Protein AF-A0A8T3TH05-F1 (afdb_monomer_lite)

Sequence (128 aa):
GAEAVIDDAIAEALDGPEAIYLSLDIDVIDPGMAPGTGTPEPGGMLTREILRAVRRIVGRVELAGMDIVEVSPPYDHAEVTAMAAHRAALECISALAVKKRAGQPVRFEGYAVRSAASHTADVAPVSS

Structure (mmCIF, N/CA/C/O backbone):
data_AF-A0A8T3TH05-F1
#
_entry.id   AF-A0A8T3TH05-F1
#
loop_
_atom_site.group_PDB
_atom_site.id
_atom_site.type_symbol
_at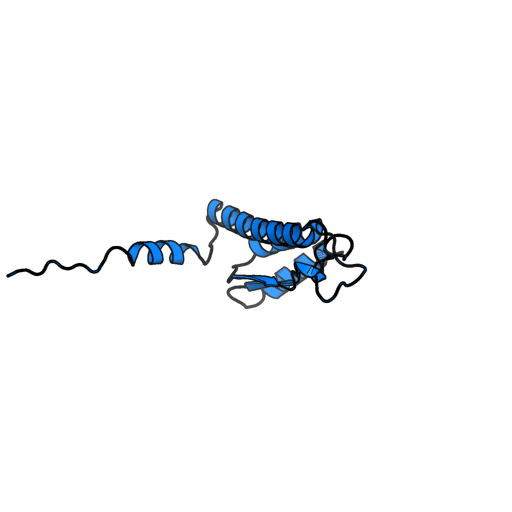om_site.label_atom_id
_atom_site.label_alt_id
_atom_site.label_comp_id
_atom_site.label_asym_id
_atom_site.label_entity_id
_atom_site.label_seq_id
_atom_site.pdbx_PDB_ins_code
_atom_site.Cartn_x
_atom_site.Cartn_y
_atom_site.Cartn_z
_atom_site.occupancy
_atom_site.B_iso_or_equiv
_atom_site.auth_seq_id
_atom_site.auth_comp_id
_atom_site.auth_asym_id
_atom_site.auth_atom_id
_atom_site.pdbx_PDB_model_num
ATOM 1 N N . GLY A 1 1 ? -13.171 -13.415 -7.210 1.00 78.25 1 GLY A N 1
ATOM 2 C CA . GLY A 1 1 ? -12.526 -12.239 -7.838 1.00 78.25 1 GLY A CA 1
ATOM 3 C C . GLY A 1 1 ? -11.955 -11.349 -6.751 1.00 78.25 1 GLY A C 1
ATOM 4 O O . GLY A 1 1 ? -12.384 -11.511 -5.616 1.00 78.25 1 GLY A O 1
ATOM 5 N N . ALA A 1 2 ? -11.029 -10.440 -7.070 1.00 79.19 2 ALA A N 1
ATOM 6 C CA . ALA A 1 2 ? -10.262 -9.676 -6.072 1.00 79.19 2 ALA A CA 1
ATOM 7 C C . ALA A 1 2 ? -11.126 -8.994 -4.991 1.00 79.19 2 ALA A C 1
ATOM 9 O O . ALA A 1 2 ? -10.801 -9.064 -3.816 1.00 79.19 2 ALA A O 1
ATOM 10 N N . GLU A 1 3 ? -12.274 -8.418 -5.361 1.00 83.62 3 GLU A N 1
ATOM 11 C CA . GLU A 1 3 ? -13.168 -7.742 -4.406 1.00 83.62 3 GLU A CA 1
ATOM 12 C C . GLU A 1 3 ? -13.740 -8.680 -3.326 1.00 83.62 3 GLU A C 1
ATOM 14 O O . GLU A 1 3 ? -13.879 -8.257 -2.185 1.00 83.62 3 GLU A O 1
ATOM 19 N N . ALA A 1 4 ? -14.041 -9.941 -3.664 1.00 88.31 4 ALA A N 1
ATOM 20 C CA . ALA A 1 4 ? -14.522 -10.924 -2.689 1.00 88.31 4 ALA A CA 1
ATOM 21 C C . ALA A 1 4 ? -13.402 -11.339 -1.726 1.00 88.31 4 ALA A C 1
ATOM 23 O O . ALA A 1 4 ? -13.615 -11.387 -0.525 1.00 88.31 4 ALA A O 1
ATOM 24 N N . VAL A 1 5 ? -12.187 -11.530 -2.251 1.00 88.25 5 VAL A N 1
ATOM 25 C CA . VAL A 1 5 ? -11.006 -11.855 -1.436 1.00 88.25 5 VAL A CA 1
ATOM 26 C C . VAL A 1 5 ? -10.680 -10.716 -0.468 1.00 88.25 5 VAL A C 1
ATOM 28 O O . VAL A 1 5 ? -10.341 -10.967 0.679 1.00 88.25 5 VAL A O 1
ATOM 31 N N . ILE A 1 6 ? -10.822 -9.459 -0.900 1.00 87.38 6 ILE A N 1
ATOM 32 C CA . ILE A 1 6 ? -10.653 -8.292 -0.022 1.00 87.38 6 ILE A CA 1
ATOM 33 C C . ILE A 1 6 ? -11.705 -8.292 1.094 1.00 87.38 6 ILE A C 1
ATOM 35 O O . ILE A 1 6 ? -11.384 -7.952 2.228 1.00 87.38 6 ILE A O 1
ATOM 39 N N . ASP A 1 7 ? -12.956 -8.644 0.791 1.00 89.56 7 ASP A N 1
ATOM 40 C CA . ASP A 1 7 ? -14.005 -8.737 1.809 1.00 89.56 7 ASP A CA 1
ATOM 41 C C . ASP A 1 7 ? -13.719 -9.846 2.828 1.00 89.56 7 ASP A C 1
ATOM 43 O O . ASP A 1 7 ? -13.833 -9.592 4.028 1.00 89.56 7 ASP A O 1
ATOM 47 N N . ASP A 1 8 ? -13.271 -11.013 2.366 1.00 91.56 8 ASP A N 1
ATOM 48 C CA . ASP A 1 8 ? -12.866 -12.125 3.231 1.00 91.56 8 ASP A CA 1
ATOM 49 C C . ASP A 1 8 ? -11.662 -11.736 4.106 1.00 91.56 8 ASP A C 1
ATOM 51 O O . ASP A 1 8 ? -11.700 -11.913 5.322 1.00 91.56 8 ASP A O 1
ATOM 55 N N . ALA A 1 9 ? -10.638 -11.105 3.522 1.00 86.56 9 ALA A N 1
ATOM 56 C CA . ALA A 1 9 ? -9.458 -10.635 4.248 1.00 86.56 9 ALA A CA 1
ATOM 57 C C . ALA A 1 9 ? -9.803 -9.574 5.306 1.00 86.56 9 ALA A C 1
ATOM 59 O O . ALA A 1 9 ? -9.216 -9.554 6.384 1.00 86.56 9 ALA A O 1
ATOM 60 N N . ILE A 1 10 ? -10.766 -8.689 5.026 1.00 87.50 10 ILE A N 1
ATOM 61 C CA . ILE A 1 10 ? -11.254 -7.720 6.017 1.00 87.50 10 ILE A CA 1
ATOM 62 C C . ILE A 1 10 ? -12.002 -8.435 7.142 1.00 87.50 10 ILE A C 1
ATOM 64 O O . ILE A 1 10 ? -11.831 -8.062 8.299 1.00 87.50 10 ILE A O 1
ATOM 68 N N . ALA A 1 11 ? -12.834 -9.429 6.824 1.00 90.50 11 ALA A N 1
ATOM 69 C CA . ALA A 1 11 ? -13.559 -10.191 7.834 1.00 90.50 11 ALA A CA 1
ATOM 70 C C . ALA A 1 11 ? -12.598 -10.941 8.766 1.00 90.50 11 ALA A C 1
ATOM 72 O O . ALA A 1 11 ? -12.758 -10.862 9.980 1.00 90.50 11 ALA A O 1
ATOM 73 N N . GLU A 1 12 ? -11.573 -11.587 8.206 1.00 88.69 12 GLU A N 1
ATOM 74 C CA . GLU A 1 12 ? -10.514 -12.254 8.967 1.00 88.69 12 GLU A CA 1
ATOM 75 C C . GLU A 1 12 ? -9.705 -11.257 9.803 1.00 88.69 12 GLU A C 1
ATOM 77 O O . GLU A 1 12 ? -9.503 -11.469 10.994 1.00 88.69 12 GLU A O 1
ATOM 82 N N . ALA A 1 13 ? -9.307 -10.122 9.220 1.00 84.31 13 ALA A N 1
ATOM 83 C CA . ALA A 1 13 ? -8.589 -9.086 9.955 1.00 84.31 13 ALA A CA 1
ATOM 84 C C . ALA A 1 13 ? -9.408 -8.549 11.140 1.00 84.31 13 ALA A C 1
ATOM 86 O O . ALA A 1 13 ? -8.846 -8.220 12.173 1.00 84.31 13 ALA A O 1
ATOM 87 N N . LEU A 1 14 ? -10.732 -8.461 11.026 1.00 86.81 14 LEU A N 1
ATOM 88 C CA . LEU A 1 14 ? -11.593 -7.983 12.110 1.00 86.81 14 LEU A CA 1
ATOM 89 C C . LEU A 1 14 ? -11.866 -9.041 13.198 1.00 86.81 14 LEU A C 1
ATOM 91 O O . LEU A 1 14 ? -12.467 -8.698 14.219 1.00 86.81 14 LEU A O 1
ATOM 95 N N . ASP A 1 15 ? -11.426 -10.291 13.025 1.00 91.31 15 ASP A N 1
ATOM 96 C CA . ASP A 1 15 ? -11.613 -11.366 14.003 1.00 91.31 15 ASP A CA 1
ATOM 97 C C . ASP A 1 15 ? -10.514 -11.361 15.080 1.00 91.31 15 ASP A C 1
ATOM 99 O O . ASP A 1 15 ? -9.523 -12.088 15.024 1.00 91.31 15 ASP A O 1
ATOM 103 N N . GLY A 1 16 ? -10.684 -10.492 16.081 1.00 88.19 16 GLY A N 1
ATOM 104 C CA . GLY A 1 16 ? -9.877 -10.499 17.305 1.00 88.19 16 GLY A CA 1
ATOM 105 C C . GLY A 1 16 ? -9.023 -9.256 17.584 1.00 88.19 16 GLY A C 1
ATOM 106 O O . GLY A 1 16 ? -9.044 -8.797 18.729 1.00 88.19 16 GLY A O 1
ATOM 107 N N . PRO A 1 17 ? -8.263 -8.683 16.630 1.00 90.00 17 PRO A N 1
ATOM 108 C CA . PRO A 1 17 ? -7.360 -7.580 16.941 1.00 90.00 17 PRO A CA 1
ATOM 109 C C . PRO A 1 17 ? -8.097 -6.243 17.096 1.00 90.00 17 PRO A C 1
ATOM 111 O O . PRO A 1 17 ? -9.009 -5.900 16.349 1.00 90.00 17 PRO A O 1
ATOM 114 N N . GLU A 1 18 ? -7.633 -5.423 18.041 1.00 89.94 18 GLU A N 1
ATOM 115 C CA . GLU A 1 18 ? -8.165 -4.069 18.269 1.00 89.94 18 GLU A CA 1
ATOM 116 C C . GLU A 1 18 ? -7.706 -3.044 17.218 1.00 89.94 18 GLU A C 1
ATOM 118 O O . GLU A 1 18 ? -8.238 -1.932 17.146 1.00 89.94 18 GLU A O 1
ATOM 123 N N . ALA A 1 19 ? -6.653 -3.361 16.462 1.00 92.44 19 ALA A N 1
ATOM 124 C CA . ALA A 1 19 ? -6.168 -2.537 15.368 1.00 92.44 19 ALA A CA 1
ATOM 125 C C . ALA A 1 19 ? -5.368 -3.343 14.346 1.00 92.44 19 ALA A C 1
ATOM 127 O O . ALA A 1 19 ? -4.743 -4.348 14.675 1.00 92.44 19 ALA A O 1
ATOM 128 N N . ILE A 1 20 ? -5.351 -2.834 13.117 1.00 93.81 20 ILE A N 1
ATOM 129 C CA . ILE A 1 20 ? -4.741 -3.459 11.947 1.00 93.81 20 ILE A CA 1
ATOM 130 C C . ILE A 1 20 ? -3.570 -2.628 11.452 1.00 93.81 20 ILE A C 1
ATOM 132 O O . ILE A 1 20 ? -3.683 -1.412 11.303 1.00 93.81 20 ILE A O 1
ATOM 136 N N . TYR A 1 21 ? -2.454 -3.289 11.166 1.00 95.25 21 TYR A N 1
ATOM 137 C CA . TYR A 1 21 ? -1.346 -2.706 10.422 1.00 95.25 21 TYR A CA 1
ATOM 138 C C . TYR A 1 21 ? -1.427 -3.184 8.973 1.00 95.25 21 TYR A C 1
ATOM 140 O O . TYR A 1 21 ? -1.501 -4.386 8.732 1.00 95.25 21 TYR A O 1
ATOM 148 N N . LEU A 1 22 ? -1.447 -2.254 8.021 1.00 96.31 22 LEU A N 1
ATOM 149 C CA . LEU A 1 22 ? -1.502 -2.582 6.599 1.00 96.31 22 LEU A CA 1
ATOM 150 C C . LEU A 1 22 ? -0.103 -2.454 6.000 1.00 96.31 22 LEU A C 1
ATOM 152 O O . LEU A 1 22 ? 0.405 -1.345 5.898 1.00 96.31 22 LEU A O 1
ATOM 156 N N . SER A 1 23 ? 0.501 -3.562 5.585 1.00 97.00 23 SER A N 1
ATOM 157 C CA . SER A 1 23 ? 1.724 -3.512 4.786 1.00 97.00 23 SER A CA 1
ATOM 158 C C . SER A 1 23 ? 1.382 -3.728 3.322 1.00 97.00 23 SER A C 1
ATOM 160 O O . SER A 1 23 ? 0.725 -4.716 2.987 1.00 97.00 23 SER A O 1
ATOM 162 N N . LEU A 1 24 ? 1.736 -2.765 2.472 1.00 97.44 24 LEU A N 1
ATOM 163 C CA . LEU A 1 24 ? 1.513 -2.853 1.033 1.00 97.44 24 LEU A CA 1
ATOM 164 C C . LEU A 1 24 ? 2.842 -3.079 0.322 1.00 97.44 24 LEU A C 1
ATOM 166 O O . LEU A 1 24 ? 3.614 -2.138 0.140 1.00 97.44 24 LEU A O 1
ATOM 170 N N . ASP A 1 25 ? 3.051 -4.304 -0.143 1.00 96.50 25 ASP A N 1
ATOM 171 C CA . ASP A 1 25 ? 4.066 -4.579 -1.151 1.00 96.50 25 ASP A CA 1
ATOM 172 C C . ASP A 1 25 ? 3.603 -4.052 -2.513 1.00 96.50 25 ASP A C 1
ATOM 174 O O . ASP A 1 25 ? 2.459 -4.286 -2.914 1.00 96.50 25 ASP A O 1
ATOM 178 N N . ILE A 1 26 ? 4.443 -3.274 -3.199 1.00 96.31 26 ILE A N 1
ATOM 179 C CA . ILE A 1 26 ? 4.087 -2.702 -4.501 1.00 96.31 26 ILE A CA 1
ATOM 180 C C . ILE A 1 26 ? 4.190 -3.735 -5.627 1.00 96.31 26 ILE A C 1
ATOM 182 O O . ILE A 1 26 ? 3.549 -3.552 -6.665 1.00 96.31 26 ILE A O 1
ATOM 186 N N . ASP A 1 27 ? 4.952 -4.813 -5.422 1.00 94.88 27 ASP A N 1
ATOM 187 C CA . ASP A 1 27 ? 5.184 -5.849 -6.432 1.00 94.88 27 ASP A CA 1
ATOM 188 C C . ASP A 1 27 ? 3.959 -6.739 -6.707 1.00 94.88 27 ASP A C 1
ATOM 190 O O . ASP A 1 27 ? 3.882 -7.385 -7.751 1.00 94.88 27 ASP A O 1
ATOM 194 N N . VAL A 1 28 ? 2.929 -6.660 -5.856 1.00 95.19 28 VAL A N 1
ATOM 195 C CA . VAL A 1 28 ? 1.604 -7.255 -6.098 1.00 95.19 28 VAL A CA 1
ATOM 196 C C . VAL A 1 28 ? 0.913 -6.665 -7.333 1.00 95.19 28 VAL A C 1
ATOM 198 O O . VAL A 1 28 ? -0.032 -7.254 -7.868 1.00 95.19 28 VAL A O 1
ATOM 201 N N . ILE A 1 29 ? 1.311 -5.462 -7.761 1.00 96.25 29 ILE A N 1
ATOM 202 C CA . ILE A 1 29 ? 0.794 -4.819 -8.968 1.00 96.25 29 ILE A CA 1
ATOM 203 C C . ILE A 1 29 ? 1.507 -5.416 -10.175 1.00 96.25 29 ILE A C 1
ATOM 205 O O . ILE A 1 29 ? 2.725 -5.551 -10.182 1.00 96.25 29 ILE A O 1
ATOM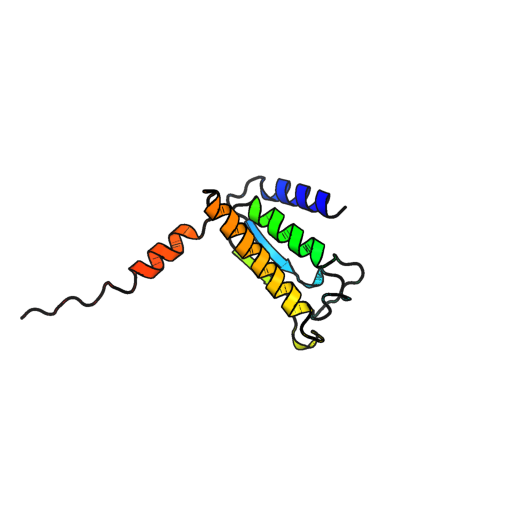 209 N N . ASP A 1 30 ? 0.747 -5.702 -11.234 1.00 96.00 30 ASP A N 1
ATOM 210 C CA . ASP A 1 30 ? 1.338 -6.216 -12.466 1.00 96.00 30 ASP A CA 1
ATOM 211 C C . ASP A 1 30 ? 2.495 -5.309 -12.951 1.00 96.00 30 ASP A C 1
ATOM 213 O O . ASP A 1 30 ? 2.335 -4.079 -13.016 1.00 96.00 30 ASP A O 1
ATOM 217 N N . PRO A 1 31 ? 3.653 -5.884 -13.325 1.00 94.94 31 PRO A N 1
ATOM 218 C CA . PRO A 1 31 ? 4.861 -5.129 -13.645 1.00 94.94 31 PRO A CA 1
ATOM 219 C C . PRO A 1 31 ? 4.704 -4.211 -14.861 1.00 94.94 31 PRO A C 1
ATOM 221 O O . PRO A 1 31 ? 5.486 -3.276 -15.023 1.00 94.94 31 PRO A O 1
ATOM 224 N N . GLY A 1 32 ? 3.674 -4.403 -15.696 1.00 94.06 32 GLY A N 1
ATOM 225 C CA . GLY A 1 32 ? 3.317 -3.445 -16.743 1.00 94.06 32 GLY A CA 1
ATOM 226 C C . GLY A 1 32 ? 2.850 -2.082 -16.210 1.00 94.06 32 GLY A C 1
ATOM 227 O O . GLY A 1 32 ? 2.846 -1.106 -16.960 1.00 94.06 32 GLY A O 1
ATOM 228 N N . MET A 1 33 ? 2.460 -1.996 -14.934 1.00 95.06 33 MET A N 1
ATOM 229 C CA . MET A 1 33 ? 2.046 -0.761 -14.251 1.00 95.06 33 MET A CA 1
ATOM 230 C C . MET A 1 33 ? 2.934 -0.385 -13.059 1.00 95.06 33 MET A C 1
ATOM 232 O O . MET A 1 33 ? 2.906 0.773 -12.646 1.00 95.06 33 MET A O 1
ATOM 236 N N . ALA A 1 34 ? 3.697 -1.332 -12.510 1.00 96.19 34 ALA A N 1
ATOM 237 C CA . ALA A 1 34 ? 4.626 -1.115 -11.400 1.00 96.19 34 ALA A CA 1
ATOM 238 C C . ALA A 1 34 ? 5.978 -1.832 -11.637 1.00 96.19 34 ALA A C 1
ATOM 240 O O . ALA A 1 34 ? 6.312 -2.774 -10.925 1.00 96.19 34 ALA A O 1
ATOM 241 N N . PRO A 1 35 ? 6.773 -1.429 -12.648 1.00 95.69 35 PRO A N 1
ATOM 242 C CA . PRO A 1 35 ? 8.061 -2.058 -12.955 1.00 95.69 35 PRO A CA 1
ATOM 243 C C . PRO A 1 35 ? 9.153 -1.779 -11.908 1.00 95.69 35 PRO A C 1
ATOM 245 O O . PRO A 1 35 ? 10.164 -2.475 -11.866 1.00 95.69 35 PRO A O 1
ATOM 248 N N . GLY A 1 36 ? 8.979 -0.748 -11.083 1.00 96.25 36 GLY A N 1
ATOM 249 C CA . GLY A 1 36 ? 9.947 -0.246 -10.116 1.00 96.25 36 GLY A CA 1
ATOM 250 C C . GLY A 1 36 ? 10.002 -1.060 -8.831 1.00 96.25 36 GLY A C 1
ATOM 251 O O . GLY A 1 36 ? 9.779 -0.499 -7.765 1.00 96.25 36 GLY A O 1
ATOM 252 N N . THR A 1 37 ? 10.295 -2.355 -8.926 1.00 94.94 37 THR A N 1
ATOM 253 C CA . THR A 1 37 ? 10.481 -3.282 -7.794 1.00 94.94 37 THR A CA 1
ATOM 254 C C . THR A 1 37 ? 11.662 -4.224 -8.060 1.00 94.94 37 THR A C 1
ATOM 256 O O . THR A 1 37 ? 12.088 -4.392 -9.204 1.00 94.94 37 THR A O 1
ATOM 259 N N . GLY A 1 38 ? 12.233 -4.814 -7.006 1.00 91.25 38 GLY A N 1
ATOM 260 C CA . GLY A 1 38 ? 13.294 -5.819 -7.118 1.00 91.25 38 GLY A CA 1
ATOM 261 C C . GLY A 1 38 ? 12.826 -7.165 -7.684 1.00 91.25 38 GLY A C 1
ATOM 262 O O . GLY A 1 38 ? 13.641 -7.883 -8.268 1.00 91.25 38 GLY A O 1
ATOM 263 N N . THR A 1 39 ? 11.531 -7.482 -7.561 1.00 91.44 39 THR A N 1
ATOM 264 C CA . THR A 1 39 ? 10.977 -8.806 -7.894 1.00 91.44 39 THR A CA 1
ATOM 265 C C . THR A 1 39 ? 9.677 -8.682 -8.703 1.00 91.44 39 THR A C 1
ATOM 267 O O . THR A 1 39 ? 8.597 -8.921 -8.182 1.00 91.44 39 THR A O 1
ATOM 270 N N . PRO A 1 40 ? 9.725 -8.284 -9.987 1.00 87.19 40 PRO A N 1
ATOM 271 C CA . PRO A 1 40 ? 8.510 -8.128 -10.787 1.00 87.19 40 PRO A CA 1
ATOM 272 C C . PRO A 1 40 ? 7.808 -9.475 -11.037 1.00 87.19 40 PRO A C 1
ATOM 274 O O . PRO A 1 40 ? 8.380 -10.364 -11.675 1.00 87.19 40 PRO A O 1
ATOM 277 N N . GLU A 1 41 ? 6.548 -9.601 -10.609 1.00 87.25 41 GLU A N 1
ATOM 278 C CA . GLU A 1 41 ? 5.739 -10.819 -10.761 1.00 87.25 41 GLU A CA 1
ATOM 279 C C . GLU A 1 41 ? 4.617 -10.659 -11.816 1.00 87.25 41 GLU A C 1
ATOM 281 O O . GLU A 1 41 ? 3.678 -9.882 -11.629 1.00 87.25 41 GLU A O 1
ATOM 286 N N . PRO A 1 42 ? 4.667 -11.379 -12.956 1.00 90.25 42 PRO A N 1
ATOM 287 C CA . PRO A 1 42 ? 3.638 -11.279 -13.995 1.00 90.25 42 PRO A CA 1
ATOM 288 C C . PRO A 1 42 ? 2.251 -11.753 -13.540 1.00 90.25 42 PRO A C 1
ATOM 290 O O . PRO A 1 42 ? 2.126 -12.790 -12.891 1.00 90.25 42 PRO A O 1
ATOM 293 N N . GLY A 1 43 ? 1.191 -11.073 -13.997 1.00 90.25 43 GLY A N 1
ATOM 294 C CA . GLY A 1 43 ? -0.192 -11.455 -13.683 1.00 90.25 43 GLY A CA 1
ATOM 295 C C . GLY A 1 43 ? -0.704 -10.889 -12.358 1.00 90.25 43 GLY A C 1
ATOM 296 O O . GLY A 1 43 ? -1.708 -11.378 -11.833 1.00 90.25 43 GLY A O 1
ATOM 297 N N . GLY A 1 44 ? -0.022 -9.867 -11.838 1.00 93.50 44 GLY A N 1
ATOM 298 C CA . GLY A 1 44 ? -0.413 -9.138 -10.641 1.00 93.50 44 GLY A CA 1
ATOM 299 C C . GLY A 1 44 ? -1.723 -8.356 -10.790 1.00 93.50 44 GLY A C 1
ATOM 300 O O . GLY A 1 44 ? -2.411 -8.357 -11.817 1.00 93.50 44 GLY A O 1
ATOM 301 N N . MET A 1 45 ? -2.085 -7.659 -9.721 1.00 94.88 45 MET A N 1
ATOM 302 C CA . MET A 1 45 ? -3.293 -6.846 -9.653 1.00 94.88 45 MET A CA 1
ATOM 303 C C . MET A 1 45 ? -3.166 -5.578 -10.495 1.00 94.88 45 MET A C 1
ATOM 305 O O . MET A 1 45 ? -2.082 -5.034 -10.706 1.00 94.88 45 MET A O 1
ATOM 309 N N . LEU A 1 46 ? -4.302 -5.030 -10.929 1.00 95.06 46 LEU A N 1
ATOM 310 C CA . LEU A 1 46 ? -4.297 -3.706 -11.535 1.00 95.06 46 LEU A CA 1
ATOM 311 C C . LEU A 1 46 ? -4.115 -2.635 -10.454 1.00 95.06 46 LEU A C 1
ATOM 313 O O . LEU A 1 46 ? -4.724 -2.720 -9.386 1.00 95.06 46 LEU A O 1
ATOM 317 N N . THR A 1 47 ? -3.404 -1.542 -10.754 1.00 96.00 47 THR A N 1
ATOM 318 C CA . THR A 1 47 ? -3.233 -0.423 -9.802 1.00 96.00 47 THR A CA 1
ATOM 319 C C . THR A 1 47 ? -4.577 0.066 -9.255 1.00 96.00 47 THR A C 1
ATOM 321 O O . THR A 1 47 ? -4.733 0.297 -8.058 1.00 96.00 47 THR A O 1
ATOM 324 N N . ARG A 1 48 ? -5.611 0.153 -10.106 1.00 95.31 48 ARG A N 1
ATOM 325 C CA . ARG A 1 48 ? -6.967 0.557 -9.688 1.00 95.31 48 ARG A CA 1
ATOM 326 C C . ARG A 1 48 ? -7.589 -0.363 -8.631 1.00 95.31 48 ARG A C 1
ATOM 328 O O . ARG A 1 48 ? -8.456 0.088 -7.888 1.00 95.31 48 ARG A O 1
ATOM 335 N N . GLU A 1 49 ? -7.216 -1.638 -8.609 1.00 95.06 49 GLU A N 1
ATOM 336 C CA . GLU A 1 49 ? -7.739 -2.635 -7.671 1.00 95.06 49 GLU A CA 1
ATOM 337 C C . GLU A 1 49 ? -7.069 -2.465 -6.313 1.00 95.06 49 GLU A C 1
ATOM 339 O O . GLU A 1 49 ? -7.777 -2.365 -5.316 1.00 95.06 49 GLU A O 1
ATOM 344 N N . ILE A 1 50 ? -5.748 -2.261 -6.286 1.00 95.88 50 ILE A N 1
ATOM 345 C CA . ILE A 1 50 ? -5.009 -1.911 -5.064 1.00 95.88 50 ILE A CA 1
ATOM 346 C C . ILE A 1 50 ? -5.532 -0.611 -4.444 1.00 95.88 50 ILE A C 1
ATOM 348 O O . ILE A 1 50 ? -5.871 -0.575 -3.263 1.00 95.88 50 ILE A O 1
ATOM 352 N N . LEU A 1 51 ? -5.717 0.446 -5.241 1.00 96.62 51 LEU A N 1
ATOM 353 C CA . LEU A 1 51 ? -6.245 1.723 -4.740 1.00 96.62 51 LEU A CA 1
ATOM 354 C C . LEU A 1 51 ? -7.676 1.616 -4.184 1.00 96.62 51 LEU A C 1
ATOM 356 O O . LEU A 1 51 ? -8.083 2.404 -3.324 1.00 96.62 51 LEU A O 1
ATOM 360 N N . ARG A 1 52 ? -8.488 0.678 -4.682 1.00 95.00 52 ARG A N 1
ATOM 361 C CA . ARG A 1 52 ? -9.799 0.385 -4.084 1.00 95.00 52 ARG A CA 1
ATOM 362 C C . ARG A 1 52 ? -9.655 -0.439 -2.817 1.00 95.00 52 ARG A C 1
ATOM 364 O O . ARG A 1 52 ? -10.314 -0.097 -1.839 1.00 95.00 52 ARG A O 1
ATOM 371 N N . ALA A 1 53 ? -8.804 -1.462 -2.827 1.00 95.00 53 ALA A N 1
ATOM 372 C CA . ALA A 1 53 ? -8.542 -2.325 -1.685 1.00 95.00 53 ALA A CA 1
ATOM 373 C C . ALA A 1 53 ? -8.102 -1.504 -0.471 1.00 95.00 53 ALA A C 1
ATOM 375 O O . ALA A 1 53 ? -8.784 -1.531 0.548 1.00 95.00 53 ALA A O 1
ATOM 376 N N . VAL A 1 54 ? -7.061 -0.673 -0.616 1.00 96.69 54 VAL A N 1
ATOM 377 C CA . VAL A 1 54 ? -6.548 0.201 0.455 1.00 96.69 54 VAL A CA 1
ATOM 378 C C . VAL A 1 54 ? -7.669 1.056 1.048 1.00 96.69 54 VAL A C 1
ATOM 380 O O . VAL A 1 54 ? -7.900 1.038 2.254 1.00 96.69 54 VAL A O 1
ATOM 383 N N . ARG A 1 55 ? -8.439 1.752 0.204 1.00 95.19 55 ARG A N 1
ATOM 384 C CA . ARG A 1 55 ? -9.562 2.588 0.655 1.00 95.19 55 ARG A CA 1
ATOM 385 C C . ARG A 1 55 ? -10.654 1.782 1.371 1.00 95.19 55 ARG A C 1
ATOM 387 O O . ARG A 1 55 ? -11.200 2.264 2.362 1.00 95.19 55 ARG A O 1
ATOM 394 N N . ARG A 1 56 ? -10.993 0.581 0.884 1.00 94.00 56 ARG A N 1
ATOM 395 C CA . ARG A 1 56 ? -12.009 -0.298 1.496 1.00 94.00 56 ARG A CA 1
ATOM 396 C C . ARG A 1 56 ? -11.549 -0.844 2.846 1.00 94.00 56 ARG A C 1
ATOM 398 O O . ARG A 1 56 ? -12.336 -0.820 3.787 1.00 94.00 56 ARG A O 1
ATOM 405 N N . ILE A 1 57 ? -10.302 -1.306 2.930 1.00 93.75 57 ILE A N 1
ATOM 406 C CA . ILE A 1 57 ? -9.694 -1.847 4.150 1.00 93.75 57 ILE A CA 1
ATOM 407 C C . ILE A 1 57 ? -9.631 -0.743 5.207 1.00 93.75 57 ILE A C 1
ATOM 409 O O . ILE A 1 57 ? -10.270 -0.851 6.251 1.00 93.75 57 ILE A O 1
ATOM 413 N N . VAL A 1 58 ? -8.958 0.372 4.902 1.00 94.69 58 VAL A N 1
ATOM 414 C CA . VAL A 1 58 ? -8.757 1.485 5.848 1.00 94.69 58 VAL A CA 1
ATOM 415 C C . VAL A 1 58 ? -10.084 2.098 6.298 1.00 94.69 58 VAL A C 1
ATOM 417 O O . VAL A 1 58 ? -10.214 2.497 7.451 1.00 94.69 58 VAL A O 1
ATOM 420 N N . GLY A 1 59 ? -11.093 2.138 5.423 1.00 93.44 59 GLY A N 1
ATOM 421 C CA . GLY A 1 59 ? -12.429 2.628 5.762 1.00 93.44 59 GLY A CA 1
ATOM 422 C C . GLY A 1 59 ? -13.215 1.743 6.739 1.00 93.44 59 GLY A C 1
ATOM 423 O O . GLY A 1 59 ? -14.214 2.208 7.283 1.00 93.44 59 GLY A O 1
ATOM 424 N N . ARG A 1 60 ? -12.801 0.490 6.963 1.00 91.31 60 ARG A N 1
ATOM 425 C CA . ARG A 1 60 ? -13.528 -0.488 7.793 1.00 91.31 60 ARG A CA 1
ATOM 426 C C . ARG A 1 60 ? -12.785 -0.919 9.050 1.00 91.31 60 ARG A C 1
ATOM 428 O O . ARG A 1 60 ? -13.435 -1.346 9.996 1.00 91.31 60 ARG A O 1
ATOM 435 N N . VAL A 1 61 ? -11.460 -0.805 9.069 1.00 91.06 61 VAL A N 1
ATOM 436 C CA . VAL A 1 61 ? -10.632 -1.239 10.202 1.00 91.06 61 VAL A CA 1
ATOM 437 C C . VAL A 1 61 ? -10.191 -0.062 11.071 1.00 91.06 61 VAL A C 1
ATOM 439 O O . VAL A 1 61 ? -10.138 1.091 10.626 1.00 91.06 61 VAL A O 1
ATOM 442 N N . GLU A 1 62 ? -9.826 -0.349 12.317 1.00 92.50 62 GLU A N 1
ATOM 443 C CA . GLU A 1 62 ? -9.051 0.575 13.143 1.00 92.50 62 GLU A CA 1
ATOM 444 C C . GLU A 1 62 ? -7.573 0.472 12.759 1.00 92.50 62 GLU A C 1
ATOM 446 O O . GLU A 1 62 ? -6.880 -0.464 13.142 1.00 92.50 62 GLU A O 1
ATOM 451 N N . LEU A 1 63 ? -7.080 1.418 11.958 1.00 94.69 63 LEU A N 1
ATOM 452 C CA . LEU A 1 63 ? -5.713 1.370 11.439 1.00 94.69 63 LEU A CA 1
ATOM 453 C C . LEU A 1 63 ? -4.689 1.787 12.513 1.00 94.69 63 LEU A C 1
ATOM 455 O O . LEU A 1 63 ? -4.756 2.891 13.056 1.00 94.69 63 LEU A O 1
ATOM 459 N N . ALA A 1 64 ? -3.715 0.920 12.785 1.00 94.56 64 ALA A N 1
ATOM 460 C CA . ALA A 1 64 ? -2.540 1.199 13.610 1.00 94.56 64 ALA A CA 1
ATOM 461 C C . ALA A 1 64 ? -1.446 1.946 12.836 1.00 94.56 64 ALA A C 1
ATOM 463 O O . ALA A 1 64 ? -0.744 2.780 13.404 1.00 94.56 64 ALA A O 1
ATOM 464 N N . GLY A 1 65 ? -1.316 1.658 11.544 1.00 95.12 65 GLY A N 1
ATOM 465 C CA . GLY A 1 65 ? -0.328 2.241 10.646 1.00 95.12 65 GLY A CA 1
ATOM 466 C C . GLY A 1 65 ? -0.384 1.581 9.273 1.00 95.12 65 GLY A C 1
ATOM 467 O O . GLY A 1 65 ? -1.096 0.592 9.084 1.00 95.12 65 GLY A O 1
ATOM 468 N N . MET A 1 66 ? 0.348 2.156 8.323 1.00 97.44 66 MET A N 1
ATOM 469 C CA . MET A 1 66 ? 0.546 1.571 7.004 1.00 97.44 66 MET A CA 1
ATOM 470 C C . MET A 1 66 ? 1.961 1.863 6.517 1.00 97.44 66 MET A C 1
ATOM 472 O O . MET A 1 66 ? 2.429 2.992 6.688 1.00 97.44 66 MET A O 1
ATOM 476 N N . ASP A 1 67 ? 2.598 0.886 5.885 1.00 98.00 67 ASP A N 1
ATOM 477 C CA . ASP A 1 67 ? 3.801 1.088 5.083 1.00 98.00 67 ASP A CA 1
ATOM 478 C C . ASP A 1 67 ? 3.556 0.701 3.620 1.00 98.00 67 ASP A C 1
ATOM 480 O O . ASP A 1 67 ? 2.569 0.049 3.267 1.00 98.00 67 ASP A O 1
ATOM 484 N N . ILE A 1 68 ? 4.426 1.217 2.756 1.00 98.31 68 ILE A N 1
ATOM 485 C CA . ILE A 1 68 ? 4.504 0.832 1.352 1.00 98.31 68 ILE A CA 1
ATOM 486 C C . ILE A 1 68 ? 5.949 0.427 1.120 1.00 98.31 68 ILE A C 1
ATOM 488 O O . ILE A 1 68 ? 6.854 1.234 1.356 1.00 98.31 68 ILE A O 1
ATOM 492 N N . VAL A 1 69 ? 6.149 -0.818 0.713 1.00 97.56 69 VAL A N 1
ATOM 493 C CA . VAL A 1 69 ? 7.465 -1.451 0.607 1.00 97.56 69 VAL A CA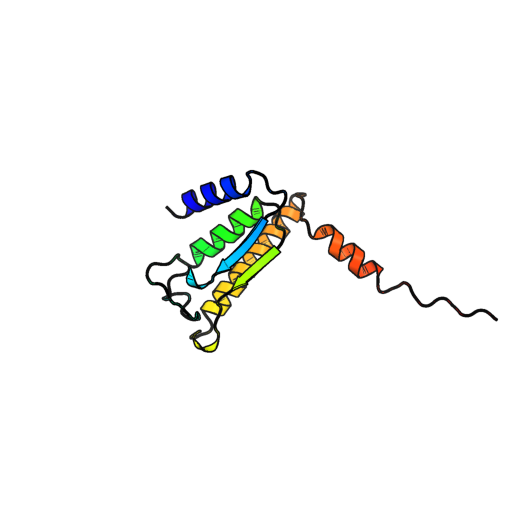 1
ATOM 494 C C . VAL A 1 69 ? 7.792 -1.793 -0.847 1.00 97.56 69 VAL A C 1
ATOM 496 O O . VAL A 1 69 ? 6.968 -1.598 -1.740 1.00 97.56 69 VAL A O 1
ATOM 499 N N . GLU A 1 70 ? 9.042 -2.194 -1.082 1.00 96.56 70 GLU A N 1
ATOM 500 C CA . GLU A 1 70 ? 9.573 -2.651 -2.380 1.00 96.56 70 GLU A CA 1
ATOM 501 C C . GLU A 1 70 ? 9.488 -1.661 -3.554 1.00 96.56 70 GLU A C 1
ATOM 503 O O . GLU A 1 70 ? 9.715 -2.011 -4.712 1.00 96.56 70 GLU A O 1
ATOM 508 N N . VAL A 1 71 ? 9.260 -0.376 -3.276 1.00 96.94 71 VAL A N 1
ATOM 509 C CA . VAL A 1 71 ? 9.435 0.673 -4.285 1.00 96.94 71 VAL A CA 1
ATOM 510 C C . VAL A 1 71 ? 10.929 0.865 -4.548 1.00 96.94 71 VAL A C 1
ATOM 512 O O . VAL A 1 71 ? 11.679 1.312 -3.679 1.00 96.94 71 VAL A O 1
ATOM 515 N N . SER A 1 72 ? 11.353 0.577 -5.774 1.00 96.50 72 SER A N 1
ATOM 516 C CA . SER A 1 72 ? 12.735 0.666 -6.239 1.00 96.50 72 SER A CA 1
ATOM 517 C C . SER A 1 72 ? 12.880 1.724 -7.343 1.00 96.50 72 SER A C 1
ATOM 519 O O . SER A 1 72 ? 12.680 1.423 -8.525 1.00 96.50 72 SER A O 1
ATOM 521 N N . PRO A 1 73 ? 13.283 2.967 -6.997 1.00 94.00 73 PRO A N 1
ATOM 522 C CA . PRO A 1 73 ? 13.518 4.037 -7.971 1.00 94.00 73 PRO A CA 1
ATOM 523 C C . PRO A 1 73 ? 14.471 3.675 -9.125 1.00 94.00 73 PRO A C 1
ATOM 525 O O . PRO A 1 73 ? 14.216 4.111 -10.245 1.00 94.00 73 PRO A O 1
ATOM 528 N N . PRO A 1 74 ? 15.541 2.872 -8.925 1.00 94.69 74 PRO A N 1
ATOM 529 C CA . PRO A 1 74 ? 16.414 2.458 -10.026 1.00 94.69 74 PRO A CA 1
ATOM 530 C C . PRO A 1 74 ? 15.718 1.683 -11.153 1.00 94.69 74 PRO A C 1
ATOM 532 O O . PRO A 1 74 ? 16.191 1.729 -12.287 1.00 94.69 74 PRO A O 1
ATOM 535 N N . TYR A 1 75 ? 14.625 0.976 -10.852 1.00 92.81 75 TYR A N 1
ATOM 536 C CA . TYR A 1 75 ? 13.857 0.195 -11.829 1.00 92.81 75 TYR A CA 1
ATOM 537 C C . TYR A 1 75 ? 12.582 0.915 -12.293 1.00 92.81 75 TYR A C 1
ATOM 539 O O . TYR A 1 75 ? 11.861 0.418 -13.157 1.00 92.81 75 TYR A O 1
ATOM 547 N N . ASP A 1 76 ? 12.294 2.094 -11.739 1.00 95.69 76 ASP A N 1
ATOM 548 C CA . ASP A 1 76 ? 11.033 2.785 -11.969 1.00 95.69 76 ASP A CA 1
ATOM 549 C C . ASP A 1 76 ? 11.094 3.715 -13.185 1.00 95.69 76 ASP A C 1
ATOM 551 O O . ASP A 1 76 ? 11.426 4.902 -13.113 1.00 95.69 76 ASP A O 1
ATOM 555 N N . HIS A 1 77 ? 10.764 3.164 -14.348 1.00 90.88 77 HIS A N 1
ATOM 556 C CA . HIS A 1 77 ? 10.689 3.944 -15.573 1.00 90.88 77 HIS A CA 1
ATOM 557 C C . HIS A 1 77 ? 9.512 4.926 -15.536 1.00 90.88 77 HIS A C 1
ATOM 559 O O . HIS A 1 77 ? 8.364 4.532 -15.355 1.00 90.88 77 HIS A O 1
ATOM 565 N N . ALA A 1 78 ? 9.804 6.210 -15.768 1.00 94.12 78 ALA A N 1
ATOM 566 C CA . ALA A 1 78 ? 8.824 7.300 -15.740 1.00 94.12 78 ALA A CA 1
ATOM 567 C C . ALA A 1 78 ? 8.073 7.451 -14.400 1.00 94.12 78 ALA A C 1
ATOM 569 O O . ALA A 1 78 ? 6.971 7.996 -14.384 1.00 94.12 78 ALA A O 1
ATOM 570 N N . GLU A 1 79 ? 8.679 6.994 -13.296 1.00 96.62 79 GLU A N 1
ATOM 571 C CA . GLU A 1 79 ? 8.163 7.147 -11.925 1.00 96.62 79 GLU A CA 1
ATOM 572 C C . GLU A 1 79 ? 6.777 6.514 -11.700 1.00 96.62 79 GLU A C 1
ATOM 574 O O . GLU A 1 79 ? 6.057 6.869 -10.763 1.00 96.62 79 GLU A O 1
ATOM 579 N N . VAL A 1 80 ? 6.356 5.590 -12.568 1.00 96.69 80 VAL A N 1
ATOM 580 C CA . VAL A 1 80 ? 4.987 5.055 -12.551 1.00 96.69 80 VAL A CA 1
ATOM 581 C C . VAL A 1 80 ? 4.699 4.262 -11.271 1.00 96.69 80 VAL A C 1
ATOM 583 O O . VAL A 1 80 ? 3.593 4.339 -10.730 1.00 96.69 80 VAL A O 1
ATOM 586 N N . THR A 1 81 ? 5.704 3.574 -10.733 1.00 97.62 81 THR A N 1
ATOM 587 C CA . THR A 1 81 ? 5.611 2.784 -9.498 1.00 97.62 81 THR A CA 1
ATOM 588 C C . THR A 1 81 ? 5.566 3.698 -8.283 1.00 97.62 81 THR A C 1
ATOM 590 O O . THR A 1 81 ? 4.699 3.551 -7.421 1.00 97.62 81 THR A O 1
ATOM 593 N N . ALA A 1 82 ? 6.428 4.715 -8.248 1.00 97.62 82 ALA A N 1
ATOM 594 C CA . ALA A 1 82 ? 6.418 5.752 -7.228 1.00 97.62 82 ALA A CA 1
ATOM 595 C C . ALA A 1 82 ? 5.085 6.517 -7.219 1.00 97.62 82 ALA A C 1
ATOM 597 O O . ALA A 1 82 ? 4.534 6.791 -6.152 1.00 97.62 82 ALA A O 1
ATOM 598 N N . MET A 1 83 ? 4.508 6.806 -8.389 1.00 97.56 83 MET A N 1
ATOM 599 C CA . MET A 1 83 ? 3.179 7.409 -8.506 1.00 97.56 83 MET A CA 1
ATOM 600 C C . MET A 1 83 ? 2.071 6.482 -7.988 1.00 97.56 83 MET A C 1
ATOM 602 O O . MET A 1 83 ? 1.147 6.955 -7.317 1.00 97.56 83 MET A O 1
ATOM 606 N N . ALA A 1 84 ? 2.150 5.175 -8.258 1.00 97.69 84 ALA A N 1
ATOM 607 C CA . ALA A 1 84 ? 1.209 4.191 -7.725 1.00 97.69 84 ALA A CA 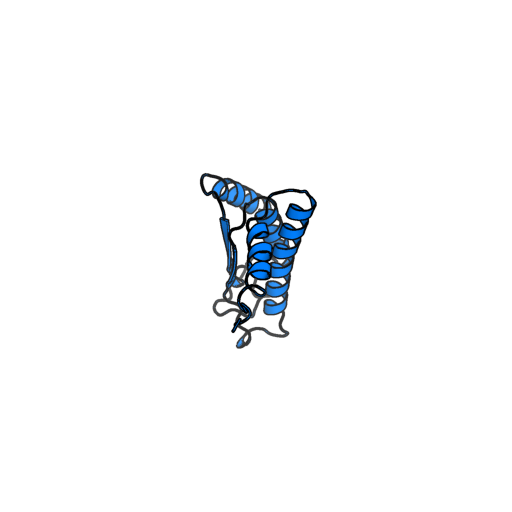1
ATOM 608 C C . ALA A 1 84 ? 1.281 4.117 -6.189 1.00 97.69 84 ALA A C 1
ATOM 610 O O . ALA A 1 84 ? 0.247 4.228 -5.523 1.00 97.69 84 ALA A O 1
ATOM 611 N N . ALA A 1 85 ? 2.491 4.036 -5.628 1.00 98.00 85 ALA A N 1
ATOM 612 C CA . ALA A 1 85 ? 2.743 4.067 -4.188 1.00 98.00 85 ALA A CA 1
ATOM 613 C C . ALA A 1 85 ? 2.235 5.370 -3.546 1.00 98.00 85 ALA A C 1
ATOM 615 O O . ALA A 1 85 ? 1.467 5.349 -2.581 1.00 98.00 85 ALA A O 1
ATOM 616 N N . HIS A 1 86 ? 2.570 6.522 -4.132 1.00 97.88 86 HIS A N 1
ATOM 617 C CA . HIS A 1 86 ? 2.071 7.824 -3.694 1.00 97.88 86 HIS A CA 1
ATOM 618 C C . HIS A 1 86 ? 0.539 7.858 -3.658 1.00 97.88 86 HIS A C 1
ATOM 620 O O . HIS A 1 86 ? -0.071 8.318 -2.687 1.00 97.88 86 HIS A O 1
ATOM 626 N N . ARG A 1 87 ? -0.110 7.335 -4.703 1.00 98.12 87 ARG A N 1
ATOM 627 C CA . ARG A 1 87 ? -1.566 7.305 -4.769 1.00 98.12 87 ARG A CA 1
ATOM 628 C C . ARG A 1 87 ? -2.167 6.365 -3.724 1.00 98.12 87 ARG A C 1
ATOM 630 O O . ARG A 1 87 ? -3.193 6.721 -3.149 1.00 98.12 87 ARG A O 1
ATOM 637 N N . ALA A 1 88 ? -1.540 5.227 -3.433 1.00 98.38 88 ALA A N 1
ATOM 638 C CA . ALA A 1 88 ? -1.975 4.326 -2.366 1.00 98.38 88 ALA A CA 1
ATOM 639 C C . ALA A 1 88 ? -1.896 4.996 -0.983 1.00 98.38 88 ALA A C 1
ATOM 641 O O . ALA A 1 88 ? -2.864 4.942 -0.219 1.00 98.38 88 ALA A O 1
ATOM 642 N N . ALA A 1 89 ? -0.812 5.727 -0.698 1.00 98.38 89 ALA A N 1
ATOM 643 C CA . ALA A 1 89 ? -0.690 6.535 0.517 1.00 98.38 89 ALA A CA 1
ATOM 644 C C . ALA A 1 89 ? -1.819 7.575 0.631 1.00 98.38 89 ALA A C 1
ATOM 646 O O . ALA A 1 89 ? -2.454 7.702 1.681 1.00 98.38 89 ALA A O 1
ATOM 647 N N . LEU A 1 90 ? -2.129 8.277 -0.466 1.00 98.31 90 LEU A N 1
ATOM 648 C CA . LEU A 1 90 ? -3.238 9.232 -0.500 1.00 98.31 90 LEU A CA 1
ATOM 649 C C . LEU A 1 90 ? -4.603 8.575 -0.276 1.00 98.31 90 LEU A C 1
ATOM 651 O O . LEU A 1 90 ? -5.446 9.173 0.389 1.00 98.31 90 LEU A O 1
ATOM 655 N N . GLU A 1 91 ? -4.847 7.378 -0.808 1.00 98.06 91 GLU A N 1
ATOM 656 C CA . GLU A 1 91 ? -6.102 6.651 -0.581 1.00 98.06 91 GLU A CA 1
ATOM 657 C C . GLU A 1 91 ? -6.271 6.258 0.893 1.00 98.06 91 GLU A C 1
ATOM 659 O O . GLU A 1 91 ? -7.360 6.421 1.446 1.00 98.06 91 GLU A O 1
ATOM 664 N N . CYS A 1 92 ? -5.191 5.841 1.561 1.00 97.69 92 CYS A N 1
ATOM 665 C CA . CYS A 1 92 ? -5.187 5.587 3.002 1.00 97.69 92 CYS A CA 1
ATOM 666 C C . CYS A 1 92 ? -5.530 6.855 3.803 1.00 97.69 92 CYS A C 1
ATOM 668 O O . CYS A 1 92 ? -6.496 6.870 4.569 1.00 97.69 92 CYS A O 1
ATOM 670 N N . ILE A 1 93 ? -4.809 7.957 3.567 1.00 96.75 93 ILE A N 1
ATOM 671 C CA . ILE A 1 93 ? -5.047 9.237 4.256 1.00 96.75 93 ILE A CA 1
ATOM 672 C C . ILE A 1 93 ? -6.472 9.744 3.992 1.00 96.75 93 ILE A C 1
ATOM 674 O O . ILE A 1 93 ? -7.158 10.194 4.911 1.00 96.75 93 ILE A O 1
ATOM 678 N N . SER A 1 94 ? -6.942 9.643 2.747 1.00 97.12 94 SER A N 1
ATOM 679 C CA . SER A 1 94 ? -8.291 10.066 2.361 1.00 97.12 94 SER A CA 1
ATOM 680 C C . SER A 1 94 ? -9.364 9.241 3.068 1.00 97.12 94 SER A C 1
ATOM 682 O O . SER A 1 94 ? -10.341 9.806 3.558 1.00 97.12 94 SER A O 1
ATOM 684 N N . ALA A 1 95 ? -9.183 7.922 3.173 1.00 96.50 95 ALA A N 1
ATOM 685 C CA . ALA A 1 95 ? -10.104 7.053 3.898 1.00 96.50 95 ALA A CA 1
ATOM 686 C C . ALA A 1 95 ? -10.160 7.414 5.393 1.00 96.50 95 ALA A C 1
ATOM 688 O O . ALA A 1 95 ? -11.253 7.568 5.937 1.00 96.50 95 ALA A O 1
ATOM 689 N N . LEU A 1 96 ? -9.011 7.661 6.035 1.00 95.69 96 LEU A N 1
ATOM 690 C CA . LEU A 1 96 ? -8.960 8.141 7.423 1.00 95.69 96 LEU A CA 1
ATOM 691 C C . LEU A 1 96 ? -9.667 9.494 7.596 1.00 95.69 96 LEU A C 1
ATOM 693 O O . LEU A 1 96 ? -10.421 9.683 8.550 1.00 95.69 96 LEU A O 1
ATOM 697 N N . ALA A 1 97 ? -9.471 10.430 6.664 1.00 95.19 97 ALA A N 1
ATOM 698 C CA . ALA A 1 97 ? -10.141 11.728 6.692 1.00 95.19 97 ALA A CA 1
ATOM 699 C C . ALA A 1 97 ? -11.669 11.590 6.570 1.00 95.19 97 ALA A C 1
ATOM 701 O O . ALA A 1 97 ? -12.412 12.289 7.263 1.00 95.19 97 ALA A O 1
ATOM 702 N N . VAL A 1 98 ? -12.146 10.667 5.729 1.00 95.94 98 VAL A N 1
ATOM 703 C CA . VAL A 1 98 ? -13.575 10.348 5.603 1.00 95.94 98 VAL A CA 1
ATOM 704 C C . VAL A 1 98 ? -14.121 9.738 6.896 1.00 95.94 98 VAL A C 1
ATOM 706 O O . VAL A 1 98 ? -15.155 10.215 7.366 1.00 95.94 98 VAL A O 1
ATOM 709 N N . LYS A 1 99 ? -13.422 8.767 7.510 1.00 93.88 99 LYS A N 1
ATOM 710 C CA . LYS A 1 99 ? -13.801 8.197 8.821 1.00 93.88 99 LYS A CA 1
ATOM 711 C C . LYS A 1 99 ? -13.955 9.296 9.871 1.00 93.88 99 LYS A C 1
ATOM 713 O O . LYS A 1 99 ? -15.017 9.435 10.476 1.00 93.88 99 LYS A O 1
ATOM 718 N N . LYS A 1 100 ? -12.933 10.148 10.002 1.00 92.94 100 LYS A N 1
ATOM 719 C CA . LYS A 1 100 ? -12.933 11.281 10.933 1.00 92.94 100 LYS A CA 1
ATOM 720 C C . LYS A 1 100 ? -14.108 12.229 10.686 1.00 92.94 100 LYS A C 1
ATOM 722 O O . LYS A 1 100 ? -14.805 12.607 11.621 1.00 92.94 100 LYS A O 1
ATOM 727 N N . ARG A 1 101 ? -14.372 12.598 9.427 1.00 93.94 101 ARG A N 1
ATOM 728 C CA . ARG A 1 101 ? -15.504 13.473 9.070 1.00 93.94 101 ARG A CA 1
ATOM 729 C C . ARG A 1 101 ? -16.860 12.843 9.405 1.00 93.94 101 ARG A C 1
ATOM 731 O O . ARG A 1 101 ? -17.795 13.571 9.722 1.00 93.94 101 ARG A O 1
ATOM 738 N N . ALA A 1 102 ? -16.967 11.518 9.341 1.00 94.12 102 ALA A N 1
ATOM 739 C CA . ALA A 1 102 ? -18.159 10.766 9.723 1.00 94.12 102 ALA A CA 1
ATOM 740 C C . ALA A 1 102 ? -18.290 10.547 11.246 1.00 94.12 102 ALA A C 1
ATOM 742 O O . ALA A 1 102 ? -19.224 9.877 11.679 1.00 94.12 102 ALA A O 1
ATOM 743 N N . GLY A 1 103 ? -17.370 11.085 12.057 1.00 90.12 103 GLY A N 1
ATOM 744 C CA . GLY A 1 103 ? -17.346 10.888 13.508 1.00 90.12 103 GLY A CA 1
ATOM 745 C C . GLY A 1 103 ? -16.923 9.480 13.933 1.00 90.12 103 GLY A C 1
ATOM 746 O O . GLY A 1 103 ? -17.144 9.098 15.079 1.00 90.12 103 GLY A O 1
ATOM 747 N N . GLN A 1 104 ? -16.343 8.697 13.022 1.00 90.00 104 GLN A N 1
ATOM 748 C CA . GLN A 1 104 ? -15.783 7.389 13.343 1.00 90.00 104 GLN A CA 1
ATOM 749 C C . GLN A 1 104 ? -14.401 7.550 13.986 1.00 90.00 104 GLN A C 1
ATOM 751 O O . GLN A 1 104 ? -13.669 8.480 13.628 1.00 90.00 104 GLN A O 1
ATOM 756 N N . PRO A 1 105 ? -14.016 6.644 14.901 1.00 80.50 105 PRO A N 1
ATOM 757 C CA . PRO A 1 105 ? -12.722 6.719 15.559 1.00 80.50 105 PRO A CA 1
ATOM 758 C C . PRO A 1 105 ? -11.562 6.617 14.556 1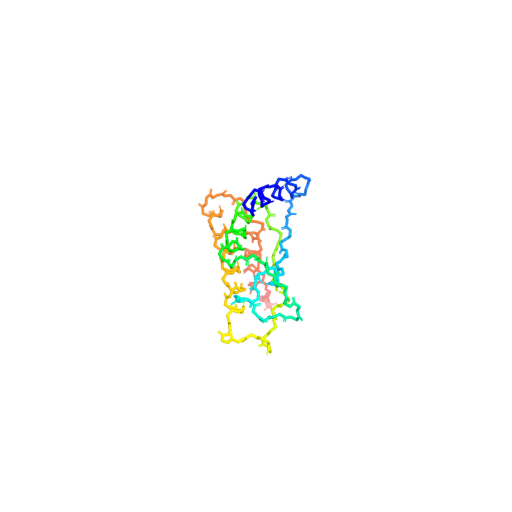.00 80.50 105 PRO A C 1
ATOM 760 O O . PRO A 1 105 ? -11.585 5.847 13.590 1.00 80.50 105 PRO A O 1
ATOM 763 N N . VAL A 1 106 ? -10.535 7.437 14.797 1.00 88.81 106 VAL A N 1
ATOM 764 C CA . VAL A 1 106 ? -9.225 7.354 14.147 1.00 88.81 106 VAL A CA 1
ATOM 765 C C . VAL A 1 106 ? -8.159 7.387 15.236 1.00 88.81 106 VAL A C 1
ATOM 767 O O . VAL A 1 106 ? -8.008 8.383 15.946 1.00 88.81 106 VAL A O 1
ATOM 770 N N . ARG A 1 107 ? -7.380 6.307 15.346 1.00 86.62 107 ARG A N 1
ATOM 771 C CA . ARG A 1 107 ? -6.389 6.088 16.418 1.00 86.62 107 ARG A CA 1
ATOM 772 C C . ARG A 1 107 ? -5.395 7.246 16.620 1.00 86.62 107 ARG A C 1
ATOM 774 O O . ARG A 1 107 ? -4.917 7.467 17.730 1.00 86.62 107 ARG A O 1
ATOM 781 N N . PHE A 1 108 ? -5.109 8.021 15.576 1.00 78.94 108 PHE A N 1
ATOM 782 C CA . PHE A 1 108 ? -4.126 9.113 15.593 1.00 78.94 108 PHE A CA 1
ATOM 783 C C . PHE A 1 108 ? -4.651 10.453 16.139 1.00 78.94 108 PHE A C 1
ATOM 785 O O . PHE A 1 108 ? -3.871 11.385 16.341 1.00 78.94 108 PHE A O 1
ATOM 792 N N . GLU A 1 109 ? -5.952 10.574 16.412 1.00 66.94 109 GLU A N 1
ATOM 793 C CA . GLU A 1 109 ? -6.596 11.841 16.787 1.00 66.94 109 GLU A CA 1
ATOM 794 C C . GLU A 1 109 ? -6.069 12.437 18.111 1.00 66.94 109 GLU A C 1
ATOM 796 O O . GLU A 1 109 ? -6.039 13.655 18.281 1.00 66.94 109 GLU A O 1
ATOM 801 N N . GLY A 1 110 ? -5.529 11.603 19.007 1.00 58.84 110 GLY A N 1
ATOM 802 C CA . GLY A 1 110 ? -4.897 12.033 20.261 1.00 58.84 110 GLY A CA 1
ATOM 803 C C . GLY A 1 110 ? -3.385 12.302 20.197 1.00 58.84 110 GLY A C 1
ATOM 804 O O . GLY A 1 110 ? -2.813 12.737 21.198 1.00 58.84 110 GLY A O 1
ATOM 805 N N . TYR A 1 111 ? -2.706 12.022 19.079 1.00 57.66 111 TYR A N 1
ATOM 806 C CA . TYR A 1 111 ? -1.260 12.266 18.940 1.00 57.66 111 TYR A CA 1
ATOM 807 C C . TYR A 1 111 ? -0.972 13.730 18.571 1.00 57.66 111 TYR A C 1
ATOM 809 O O . TYR A 1 111 ? -0.098 14.365 19.159 1.00 57.66 111 TYR A O 1
ATOM 817 N N . ALA A 1 112 ? -1.787 14.309 17.682 1.00 56.72 112 ALA A N 1
ATOM 818 C CA . ALA A 1 112 ? -1.655 15.701 17.244 1.00 56.72 112 ALA A CA 1
ATOM 819 C C . ALA A 1 112 ? -1.876 16.720 18.383 1.00 56.72 112 ALA A C 1
ATOM 821 O O . ALA A 1 112 ? -1.150 17.706 18.480 1.00 56.72 112 ALA A O 1
ATOM 822 N N . VAL A 1 113 ? -2.829 16.461 19.288 1.00 51.84 113 VAL A N 1
ATOM 823 C CA . VAL A 1 113 ? -3.121 17.356 20.427 1.00 51.84 113 VAL A CA 1
ATOM 824 C C . VAL A 1 113 ? -1.999 17.327 21.475 1.00 51.84 113 VAL A C 1
ATOM 826 O O . VAL A 1 113 ? -1.673 18.357 22.059 1.00 51.84 113 VAL A O 1
ATOM 829 N N . ARG A 1 114 ? -1.358 16.169 21.687 1.00 48.31 114 ARG A N 1
ATOM 830 C CA . ARG A 1 114 ? -0.246 16.022 22.644 1.00 48.31 114 ARG A CA 1
ATOM 831 C C . ARG A 1 114 ? 1.074 16.593 22.123 1.00 48.31 114 ARG A C 1
ATOM 833 O O . ARG A 1 114 ? 1.807 17.193 22.899 1.00 48.31 114 ARG A O 1
ATOM 840 N N . SER A 1 115 ? 1.342 16.471 20.823 1.00 49.44 115 SER A N 1
ATOM 841 C CA . SER A 1 115 ? 2.531 17.051 20.181 1.00 49.44 115 SER A CA 1
ATOM 842 C C . SER A 1 115 ? 2.527 18.586 20.174 1.00 49.44 115 SER A C 1
ATOM 844 O O . SER A 1 115 ? 3.589 19.190 20.295 1.00 49.44 115 SER A O 1
ATOM 846 N N . ALA A 1 116 ? 1.359 19.227 20.061 1.00 54.44 116 ALA A N 1
ATOM 847 C CA . ALA A 1 116 ? 1.256 20.687 20.112 1.00 54.44 116 ALA A CA 1
ATOM 848 C C . ALA A 1 116 ? 1.435 21.251 21.536 1.00 54.44 116 ALA A C 1
ATOM 850 O O . ALA A 1 116 ? 1.929 22.362 21.704 1.00 54.44 116 ALA A O 1
ATOM 851 N N . ALA A 1 117 ? 1.071 20.482 22.568 1.00 54.16 117 ALA A N 1
ATOM 852 C CA . ALA A 1 117 ? 1.182 20.900 23.966 1.00 54.16 117 ALA A CA 1
ATOM 853 C C . ALA A 1 117 ? 2.612 20.795 24.537 1.00 54.16 117 ALA A C 1
ATOM 855 O O . ALA A 1 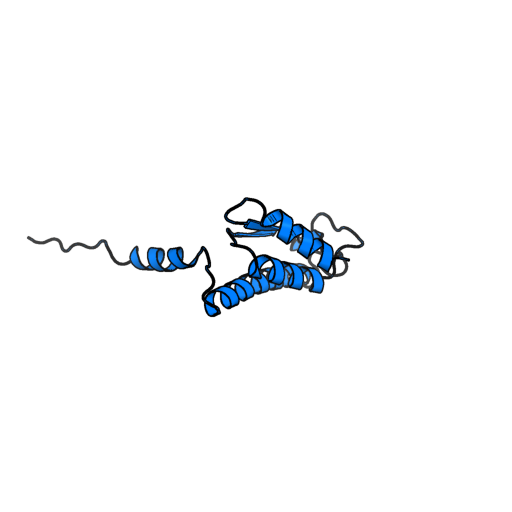117 ? 2.913 21.428 25.545 1.00 54.16 117 ALA A O 1
ATOM 856 N N . SER A 1 118 ? 3.509 20.031 23.902 1.00 51.34 118 SER A N 1
ATOM 857 C CA . SER A 1 118 ? 4.877 19.802 24.392 1.00 51.34 118 SER A CA 1
ATOM 858 C C . SER A 1 118 ? 5.918 20.810 23.880 1.00 51.34 118 SER A C 1
ATOM 860 O O . SER A 1 118 ? 7.107 20.597 24.089 1.00 51.34 118 SER A O 1
ATOM 862 N N . HIS A 1 119 ? 5.510 21.884 23.190 1.00 48.44 119 HIS A N 1
ATOM 863 C CA . HIS A 1 119 ? 6.421 22.922 22.669 1.00 48.44 119 HIS A CA 1
ATOM 864 C C . HIS A 1 119 ? 6.299 24.289 23.364 1.00 48.44 119 HIS A C 1
ATOM 866 O O . HIS A 1 119 ? 7.012 25.220 23.000 1.00 48.44 119 HIS A O 1
ATOM 872 N N . THR A 1 120 ? 5.427 24.436 24.367 1.00 49.91 120 THR A N 1
ATOM 873 C CA . THR A 1 120 ? 5.178 25.734 25.033 1.00 49.91 120 THR A CA 1
ATOM 874 C C . THR A 1 120 ? 5.346 25.719 26.552 1.00 49.91 120 THR A C 1
ATOM 876 O O . THR A 1 120 ? 4.968 26.686 27.208 1.00 49.91 120 THR A O 1
ATOM 879 N N . ALA A 1 121 ? 5.912 24.665 27.137 1.00 52.91 121 ALA A N 1
ATOM 880 C CA . ALA A 1 121 ? 6.096 24.573 28.582 1.00 52.91 121 ALA A CA 1
ATOM 881 C C . ALA A 1 121 ? 7.520 24.123 28.925 1.00 52.91 121 ALA A C 1
ATOM 883 O O . ALA A 1 121 ? 7.734 22.948 29.174 1.00 52.91 121 ALA A O 1
ATOM 884 N N . ASP A 1 122 ? 8.477 25.055 28.866 1.00 50.97 122 ASP A N 1
ATOM 885 C CA . ASP A 1 122 ? 9.616 25.116 29.801 1.00 50.97 122 ASP A CA 1
ATOM 886 C C . ASP A 1 122 ? 10.475 26.366 29.540 1.00 50.97 122 ASP A C 1
ATOM 888 O O . ASP A 1 122 ? 11.587 26.310 29.026 1.00 50.97 122 ASP A O 1
ATOM 892 N N . VAL A 1 123 ? 9.952 27.536 29.917 1.00 52.84 123 VAL A N 1
ATOM 893 C CA . VAL A 1 123 ? 10.794 28.649 30.384 1.00 52.84 123 VAL A CA 1
ATOM 894 C C . VAL A 1 123 ? 10.082 29.256 31.588 1.00 52.84 123 VAL A C 1
ATOM 896 O O . VAL A 1 123 ? 9.222 30.126 31.454 1.00 52.84 123 VAL A O 1
ATOM 899 N N . ALA A 1 124 ? 10.393 28.748 32.779 1.00 47.94 124 ALA A N 1
ATOM 900 C CA . ALA A 1 124 ? 10.003 29.407 34.018 1.00 47.94 124 ALA A CA 1
ATOM 901 C C . ALA A 1 124 ? 10.835 30.697 34.189 1.00 47.94 124 ALA A C 1
ATOM 903 O O . ALA A 1 124 ? 12.041 30.680 33.921 1.00 47.94 124 ALA A O 1
ATOM 904 N N . PRO A 1 125 ? 10.238 31.818 34.628 1.00 48.06 125 PRO A N 1
ATOM 905 C CA . PRO A 1 125 ? 10.989 33.035 34.899 1.00 48.06 125 PRO A CA 1
ATOM 906 C C . PRO A 1 125 ? 11.856 32.834 36.147 1.00 48.06 125 PRO A C 1
ATOM 908 O O . PRO A 1 125 ? 11.354 32.466 37.208 1.00 48.06 125 PRO A O 1
ATOM 911 N N . VAL A 1 126 ? 13.159 33.095 36.032 1.00 47.75 126 VAL A N 1
ATOM 912 C CA . VAL A 1 126 ? 14.044 33.207 37.199 1.00 47.75 126 VAL A CA 1
ATOM 913 C C . VAL A 1 126 ? 13.674 34.494 37.935 1.00 47.75 126 VAL A C 1
ATOM 915 O O . VAL A 1 126 ? 13.856 35.590 37.406 1.00 47.75 126 VAL A O 1
ATOM 918 N N . SER A 1 127 ? 13.114 34.361 39.137 1.00 53.25 127 SER A N 1
ATOM 919 C CA . SER A 1 127 ? 12.895 35.471 40.065 1.00 53.25 127 SER A CA 1
ATOM 920 C C . SER A 1 127 ? 13.983 35.508 41.139 1.00 53.25 127 SER A C 1
ATOM 922 O O . SER A 1 127 ? 14.253 34.469 41.743 1.00 53.25 127 SER A O 1
ATOM 924 N N . SER A 1 128 ? 14.458 36.737 41.386 1.00 47.66 128 SER A N 1
ATOM 925 C CA . SER A 1 128 ? 15.454 37.259 42.348 1.00 47.66 128 SER A CA 1
ATOM 926 C C . SER A 1 128 ? 16.921 36.963 42.065 1.00 47.66 128 SER A C 1
ATOM 928 O O . SER A 1 128 ? 17.346 35.815 42.310 1.00 47.66 128 SER A O 1
#

Secondary structure (DSSP, 8-state):
-HHHHHHHHHHHHTSS-SSEEEEEEGGGB-TTT---SSS--TT-B-HHHHHHHHHHHHTTS-EEEEEEE---GGG-GGGHHHHHHHHHHHHHHHHHHHHHHTT---TTHHHHHHHHHTTS--------

Foldseek 3Di:
DLVVVLVVVLVVQPPDDQEDEAEAELLLAQCVQAQQFPDRDHPHDHLVSLLVSLLVNLLRGQHPYYDYDRRHPVRQDPCRSVVSRVSSVVSNVVSLVVCVVVVHDHPCPVVVVVVVVVPPDDDDDDDD

Radius of gyration: 19.26 Å; chains: 1; bounding box: 35×50×59 Å

pLDDT: mean 86.95, std 15.5, range [47.66, 98.38]